Protein AF-A0A1E5UKX1-F1 (afdb_monomer_lite)

InterPro domains:
  IPR041118 Disease resistance, N-terminal [PF18052] (16-89)

Organism: NCBI:txid888268

Foldseek 3Di:
DVVVVVVVLVVLLVVLCVCLVPCPDPVNCVVCVVVVNNVVSVVVNVVSVVSNVVSCVVVVPVPPPVVVVVVVVVVVVVVVVVVVVVVVVD

Structure (mmCIF, N/CA/C/O backbone):
data_AF-A0A1E5UKX1-F1
#
_entry.id   AF-A0A1E5UKX1-F1
#
loop_
_atom_site.group_PDB
_atom_site.id
_atom_site.type_symbol
_atom_site.label_atom_id
_atom_site.label_alt_id
_atom_site.label_comp_id
_atom_site.label_asym_id
_atom_site.label_entity_id
_atom_site.label_seq_id
_atom_site.pdbx_PDB_ins_code
_atom_site.Cartn_x
_atom_site.Cartn_y
_atom_site.Cartn_z
_atom_site.occupancy
_atom_site.B_iso_or_equiv
_atom_site.auth_seq_id
_atom_site.auth_comp_id
_atom_site.auth_asym_id
_atom_site.auth_atom_id
_atom_site.pdbx_PDB_model_num
ATOM 1 N N . MET A 1 1 ? -5.378 7.291 22.820 1.00 52.75 1 MET A N 1
ATOM 2 C CA . MET A 1 1 ? -4.840 6.134 22.068 1.00 52.75 1 MET A CA 1
ATOM 3 C C . MET A 1 1 ? -5.630 5.823 20.791 1.00 52.75 1 MET A C 1
ATOM 5 O O . MET A 1 1 ? -5.013 5.715 19.744 1.00 52.75 1 MET A O 1
ATOM 9 N N . VAL A 1 2 ? -6.972 5.779 20.824 1.00 52.66 2 VAL A N 1
ATOM 10 C CA . VAL A 1 2 ? -7.832 5.466 19.652 1.00 52.66 2 VAL A CA 1
ATOM 11 C C . VAL A 1 2 ? -7.664 6.434 18.466 1.00 52.66 2 VAL A C 1
ATOM 13 O O . VAL A 1 2 ? -7.638 6.004 17.320 1.00 52.66 2 VAL A O 1
ATOM 16 N N . VAL A 1 3 ? -7.478 7.732 18.726 1.00 53.44 3 VAL A N 1
ATOM 17 C CA . VAL A 1 3 ? -7.332 8.755 17.669 1.00 53.44 3 VAL A CA 1
ATOM 18 C C . VAL A 1 3 ? -6.062 8.556 16.833 1.00 53.44 3 VAL A C 1
ATOM 20 O O . VAL A 1 3 ? -6.074 8.813 15.636 1.00 53.44 3 VAL A O 1
ATOM 23 N N . VAL A 1 4 ? -4.978 8.060 17.437 1.00 55.72 4 VAL A N 1
ATOM 24 C CA . VAL A 1 4 ? -3.707 7.845 16.726 1.00 55.72 4 VAL A CA 1
ATOM 25 C C . VAL A 1 4 ? -3.826 6.675 15.747 1.00 55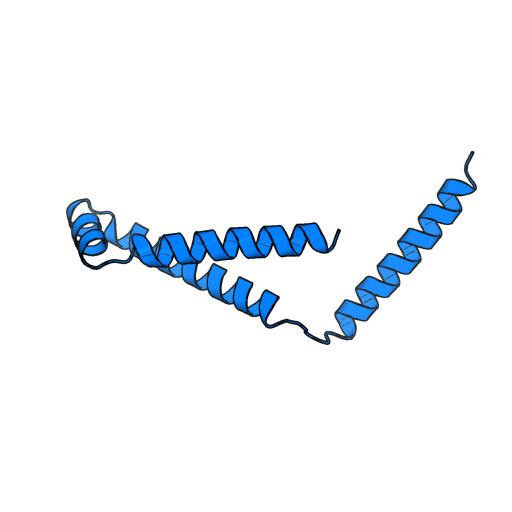.72 4 VAL A C 1
ATOM 27 O O . VAL A 1 4 ? -3.347 6.794 14.627 1.00 55.72 4 VAL A O 1
ATOM 30 N N . GLY A 1 5 ? -4.522 5.595 16.122 1.00 59.59 5 GLY A N 1
ATOM 31 C CA . GLY A 1 5 ? -4.766 4.453 15.229 1.00 59.59 5 GLY A CA 1
ATOM 32 C C . GLY A 1 5 ? -5.563 4.843 13.982 1.00 59.59 5 GLY A C 1
ATOM 33 O O . GLY A 1 5 ? -5.122 4.590 12.871 1.00 59.59 5 GLY A O 1
ATOM 34 N N . VAL A 1 6 ? -6.661 5.585 14.159 1.00 63.38 6 VAL A N 1
ATOM 35 C CA . VAL A 1 6 ? -7.516 6.037 13.044 1.00 63.38 6 VAL A CA 1
ATOM 36 C C . VAL A 1 6 ? -6.769 6.965 12.076 1.00 63.38 6 VAL A C 1
ATOM 38 O O . VAL A 1 6 ? -6.956 6.887 10.865 1.00 63.38 6 VAL A O 1
ATOM 41 N N . VAL A 1 7 ? -5.902 7.843 12.592 1.00 66.06 7 VAL A N 1
ATOM 42 C CA . VAL A 1 7 ? -5.091 8.743 11.751 1.00 66.06 7 VAL A CA 1
ATOM 43 C C . VAL A 1 7 ? -4.036 7.968 10.959 1.00 66.06 7 VAL A C 1
ATOM 45 O O . VAL A 1 7 ? -3.790 8.291 9.797 1.00 66.06 7 VAL A O 1
ATOM 48 N N . VAL A 1 8 ? -3.430 6.943 11.564 1.00 72.25 8 VAL A N 1
ATOM 49 C CA . VAL A 1 8 ? -2.459 6.071 10.890 1.00 72.25 8 VAL A CA 1
ATOM 50 C C . VAL A 1 8 ? -3.142 5.252 9.793 1.00 72.25 8 VAL A C 1
ATOM 52 O O . VAL A 1 8 ? -2.645 5.241 8.670 1.00 72.25 8 VAL A O 1
ATOM 55 N N . ASP A 1 9 ? -4.309 4.665 10.060 1.00 74.31 9 ASP A N 1
ATOM 56 C CA . ASP A 1 9 ? -5.066 3.890 9.068 1.00 74.31 9 ASP A CA 1
ATOM 57 C C . ASP A 1 9 ? -5.483 4.754 7.866 1.00 74.31 9 ASP A C 1
ATOM 59 O O . ASP A 1 9 ? -5.306 4.352 6.715 1.00 74.31 9 ASP A O 1
ATOM 63 N N . ALA A 1 10 ? -5.942 5.986 8.113 1.00 74.38 10 ALA A N 1
ATOM 64 C CA . ALA A 1 10 ? -6.297 6.935 7.057 1.00 74.38 10 ALA A CA 1
ATOM 65 C C . ALA A 1 10 ? -5.086 7.357 6.205 1.00 74.38 10 ALA A C 1
ATOM 67 O O . ALA A 1 10 ? -5.185 7.459 4.980 1.00 74.38 10 ALA A O 1
ATOM 68 N N . ALA A 1 11 ? -3.928 7.585 6.833 1.00 75.50 11 ALA A N 1
ATOM 69 C CA . ALA A 1 11 ? -2.692 7.906 6.122 1.00 75.50 11 ALA A CA 1
ATOM 70 C C . ALA A 1 11 ? -2.207 6.733 5.253 1.00 75.50 11 ALA A C 1
ATOM 72 O O . ALA A 1 11 ? -1.799 6.948 4.111 1.00 75.50 11 ALA A O 1
ATOM 73 N N . ILE A 1 12 ? -2.287 5.498 5.759 1.00 78.12 12 ILE A N 1
ATOM 74 C CA . ILE A 1 12 ? -1.937 4.297 4.989 1.00 78.12 12 ILE A CA 1
ATOM 75 C C . ILE A 1 12 ? -2.925 4.114 3.829 1.00 78.12 12 ILE A C 1
ATOM 77 O O . ILE A 1 12 ? -2.489 3.898 2.701 1.00 78.12 12 ILE A O 1
ATOM 81 N N . GLY A 1 13 ? -4.230 4.284 4.061 1.00 78.00 13 GLY A N 1
ATOM 82 C CA . GLY A 1 13 ? -5.250 4.209 3.011 1.00 78.00 13 GLY A CA 1
ATOM 83 C C . GLY A 1 13 ? -5.027 5.217 1.885 1.00 78.00 13 GLY A C 1
ATOM 84 O O . GLY A 1 13 ? -5.057 4.848 0.711 1.00 78.00 13 GLY A O 1
ATOM 85 N N . TRP A 1 14 ? -4.703 6.467 2.225 1.00 83.38 14 TRP A N 1
ATOM 86 C CA . TRP A 1 14 ? -4.358 7.489 1.234 1.00 83.38 14 TRP A CA 1
ATOM 87 C C . TRP A 1 14 ? -3.141 7.095 0.386 1.00 83.38 14 TRP A C 1
ATOM 89 O O . TRP A 1 14 ? -3.150 7.258 -0.836 1.00 83.38 14 TRP A O 1
ATOM 99 N N . LEU A 1 15 ? -2.090 6.564 1.016 1.00 84.19 15 LEU A N 1
ATOM 100 C CA . LEU A 1 15 ? -0.881 6.133 0.311 1.00 84.19 15 LEU A CA 1
ATOM 101 C C . LEU A 1 15 ? -1.152 4.944 -0.615 1.00 84.19 15 LEU A C 1
ATOM 103 O O . LEU A 1 15 ? -0.718 4.971 -1.764 1.00 84.19 15 LEU A O 1
ATOM 107 N N . VAL A 1 16 ? -1.903 3.943 -0.151 1.00 81.94 16 VAL A N 1
ATOM 108 C CA . VAL A 1 16 ? -2.279 2.764 -0.947 1.00 81.94 16 VAL A CA 1
ATOM 109 C C . VAL A 1 16 ? -3.082 3.178 -2.179 1.00 81.94 16 VAL A C 1
ATOM 111 O O . VAL A 1 16 ? -2.741 2.774 -3.290 1.00 81.94 16 VAL A O 1
ATOM 114 N N . GLN A 1 17 ? -4.082 4.051 -2.024 1.00 80.69 17 GLN A N 1
ATOM 115 C CA . GLN A 1 17 ? -4.860 4.558 -3.159 1.00 80.69 17 GLN A CA 1
ATOM 116 C C . GLN A 1 17 ? -4.017 5.399 -4.124 1.00 80.69 17 GLN A C 1
ATOM 118 O O . GLN A 1 17 ? -4.173 5.284 -5.340 1.00 80.69 17 GLN A O 1
ATOM 123 N N . GLY A 1 18 ? -3.097 6.218 -3.606 1.00 83.69 18 GLY A N 1
ATOM 124 C CA . GLY A 1 18 ? -2.174 6.999 -4.430 1.00 83.69 18 GLY A CA 1
ATOM 125 C C . GLY A 1 18 ? -1.232 6.118 -5.253 1.00 83.69 18 GLY A C 1
ATOM 126 O O . GLY A 1 18 ? -1.022 6.378 -6.439 1.00 83.69 18 GLY A O 1
ATOM 127 N N . ILE A 1 19 ? -0.703 5.053 -4.650 1.00 83.00 19 ILE A N 1
ATOM 128 C CA . ILE A 1 19 ? 0.150 4.071 -5.326 1.00 83.00 19 ILE A CA 1
ATOM 129 C C . ILE A 1 19 ? -0.659 3.320 -6.387 1.00 83.00 19 ILE A C 1
ATOM 131 O O . ILE A 1 19 ? -0.254 3.297 -7.550 1.00 83.00 19 ILE A O 1
ATOM 135 N N . LEU A 1 20 ? -1.831 2.788 -6.021 1.00 79.56 20 LEU A N 1
ATOM 136 C CA . LEU A 1 20 ? -2.680 2.030 -6.940 1.00 79.56 20 LEU A CA 1
ATOM 137 C C . LEU A 1 20 ? -3.122 2.869 -8.149 1.00 79.56 20 LEU A C 1
ATOM 139 O O . LEU A 1 20 ? -3.091 2.398 -9.282 1.00 79.56 20 LEU A O 1
ATOM 143 N N . GLY A 1 21 ? -3.483 4.133 -7.919 1.00 80.25 21 GLY A N 1
ATOM 144 C CA . GLY A 1 21 ? -3.947 5.038 -8.969 1.00 80.25 21 GLY A CA 1
ATOM 145 C C . GLY A 1 21 ? -2.852 5.594 -9.886 1.00 80.25 21 GLY A C 1
ATOM 146 O O . GLY A 1 21 ? -3.179 6.121 -10.948 1.00 80.25 21 GLY A O 1
ATOM 147 N N . SER A 1 22 ? -1.573 5.512 -9.501 1.00 79.50 22 SER A N 1
ATOM 148 C CA . SER A 1 22 ? -0.466 6.127 -10.255 1.00 79.50 22 SER A CA 1
ATOM 149 C C . SER A 1 22 ? 0.511 5.124 -10.868 1.00 79.50 22 SER A C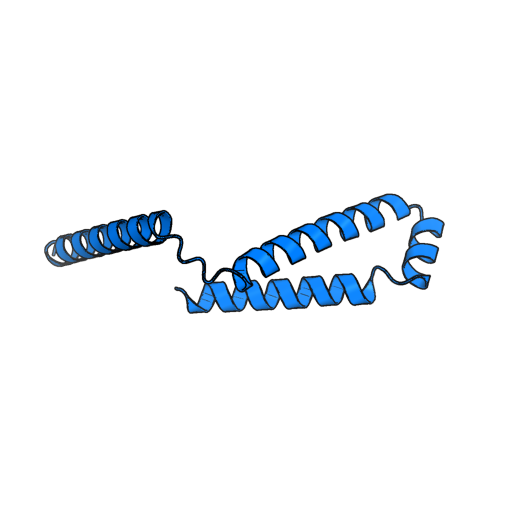 1
ATOM 151 O O . SER A 1 22 ? 0.997 5.364 -11.976 1.00 79.50 22 SER A O 1
ATOM 153 N N . LEU A 1 23 ? 0.793 4.008 -10.187 1.00 77.50 23 LEU A N 1
ATOM 154 C CA . LEU A 1 23 ? 1.802 3.041 -10.627 1.00 77.50 23 LEU A CA 1
ATOM 155 C C . LEU A 1 23 ? 1.248 1.960 -11.558 1.00 77.50 23 LEU A C 1
ATOM 157 O O . LEU A 1 23 ? 1.966 1.528 -12.450 1.00 77.50 23 LEU A O 1
ATOM 161 N N . PHE A 1 24 ? -0.014 1.553 -11.426 1.00 81.56 24 PHE A N 1
ATOM 162 C CA . PHE A 1 24 ? -0.594 0.474 -12.250 1.00 81.56 24 PHE A CA 1
ATOM 163 C C . PHE A 1 24 ? -1.420 1.047 -13.395 1.00 81.56 24 PHE A C 1
ATOM 165 O O . PHE A 1 24 ? -2.597 0.756 -13.597 1.00 81.56 24 PHE A O 1
ATOM 172 N N . THR A 1 25 ? -0.794 1.973 -14.115 1.00 88.06 25 THR A N 1
ATOM 173 C CA . THR A 1 25 ? -1.353 2.534 -15.340 1.00 88.06 25 THR A CA 1
ATOM 174 C C . THR A 1 25 ? -0.721 1.835 -16.535 1.00 88.06 25 THR A C 1
ATOM 176 O O . THR A 1 25 ? 0.465 1.509 -16.508 1.00 88.06 25 THR A O 1
ATOM 179 N N . ALA A 1 26 ? -1.473 1.670 -17.626 1.00 87.56 26 ALA A N 1
ATOM 180 C CA . ALA A 1 26 ? -0.967 1.007 -18.832 1.00 87.56 26 ALA A CA 1
ATOM 181 C C . ALA A 1 26 ? 0.390 1.560 -19.344 1.00 87.56 26 ALA A C 1
ATOM 183 O O . ALA A 1 26 ? 1.235 0.762 -19.753 1.00 87.56 26 ALA A O 1
ATOM 184 N N . PRO A 1 27 ? 0.669 2.884 -19.302 1.00 88.38 27 PRO A N 1
ATOM 185 C CA . PRO A 1 27 ? 1.995 3.405 -19.640 1.00 88.38 27 PRO A CA 1
ATOM 186 C C . PRO A 1 27 ? 3.105 2.946 -18.684 1.00 88.38 27 PRO A C 1
ATOM 188 O O . PRO A 1 27 ? 4.210 2.650 -19.134 1.00 88.38 27 PRO A O 1
ATOM 191 N N . MET A 1 28 ? 2.824 2.876 -17.382 1.00 85.44 28 MET A N 1
ATOM 192 C CA . MET A 1 28 ? 3.798 2.446 -16.378 1.00 85.44 28 MET A CA 1
ATOM 193 C C . MET A 1 28 ? 4.054 0.936 -16.459 1.00 85.44 28 MET A C 1
ATOM 195 O O . MET A 1 28 ? 5.199 0.509 -16.367 1.00 85.44 28 MET A O 1
ATOM 199 N N . GLU A 1 29 ? 3.021 0.132 -16.721 1.00 88.56 29 GLU A N 1
ATOM 200 C CA . GLU A 1 29 ? 3.152 -1.311 -16.966 1.00 88.56 29 GLU A CA 1
ATOM 201 C C . GLU A 1 29 ? 3.972 -1.611 -18.227 1.00 88.56 29 GLU A C 1
ATOM 203 O O . GLU A 1 29 ? 4.778 -2.544 -18.257 1.00 88.56 29 GLU A O 1
ATOM 208 N N . ALA A 1 30 ? 3.773 -0.824 -19.290 1.00 92.44 30 ALA A N 1
ATOM 209 C CA . ALA A 1 30 ? 4.575 -0.924 -20.503 1.00 92.44 30 ALA A CA 1
ATOM 210 C C . ALA A 1 30 ? 6.044 -0.590 -20.217 1.00 92.44 30 ALA A C 1
ATOM 212 O O . ALA A 1 30 ? 6.922 -1.387 -20.540 1.00 92.44 30 ALA A O 1
ATOM 213 N N . TRP A 1 31 ? 6.300 0.527 -19.530 1.00 94.19 31 TRP A N 1
ATOM 214 C CA . TRP A 1 31 ? 7.648 0.912 -19.119 1.00 94.19 31 TRP A CA 1
ATOM 215 C C . TRP A 1 31 ? 8.312 -0.143 -18.221 1.00 94.19 31 TRP A C 1
ATOM 217 O O . TRP A 1 31 ? 9.459 -0.509 -18.463 1.00 94.19 31 TRP A O 1
ATOM 227 N N . ALA A 1 32 ? 7.597 -0.681 -17.228 1.00 92.50 32 ALA A N 1
ATOM 228 C CA . ALA A 1 32 ? 8.111 -1.701 -16.316 1.00 92.50 32 ALA A CA 1
ATOM 229 C C . ALA A 1 32 ? 8.536 -2.970 -17.064 1.00 92.50 32 ALA A C 1
ATOM 231 O O . ALA A 1 32 ? 9.575 -3.554 -16.759 1.00 92.50 32 ALA A O 1
ATOM 232 N N . ARG A 1 33 ? 7.779 -3.369 -18.092 1.00 94.44 33 ARG A N 1
ATOM 233 C CA . ARG A 1 33 ? 8.154 -4.484 -18.969 1.00 94.44 33 ARG A CA 1
ATOM 234 C C . ARG A 1 33 ? 9.426 -4.191 -19.762 1.00 94.44 33 ARG A C 1
ATOM 236 O O . ARG A 1 33 ? 10.278 -5.071 -19.853 1.00 94.44 33 ARG A O 1
ATOM 243 N N . ASP A 1 34 ? 9.579 -2.972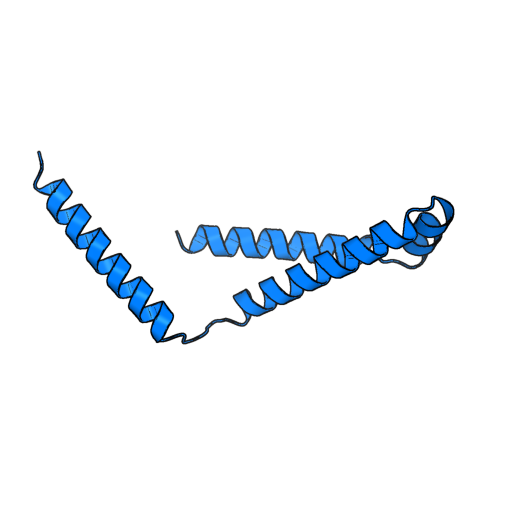 -20.273 1.00 94.75 34 ASP A N 1
ATOM 244 C CA . ASP A 1 34 ? 10.754 -2.567 -21.054 1.00 94.75 34 ASP A CA 1
ATOM 245 C C . ASP A 1 34 ? 12.047 -2.563 -20.224 1.00 94.75 34 ASP A C 1
ATOM 247 O O . ASP A 1 34 ? 13.118 -2.876 -20.745 1.00 94.75 34 ASP A O 1
ATOM 251 N N . VAL A 1 35 ? 11.958 -2.245 -18.927 1.00 96.44 35 VAL A N 1
ATOM 252 C CA . VAL A 1 35 ? 13.113 -2.241 -18.009 1.00 96.44 35 VAL A CA 1
ATOM 253 C C . VAL A 1 35 ? 13.273 -3.536 -17.202 1.00 96.44 35 VAL A C 1
ATOM 255 O O . VAL A 1 35 ? 14.177 -3.625 -16.374 1.00 96.44 35 VAL A O 1
ATOM 258 N N . GLY A 1 36 ? 12.433 -4.547 -17.448 1.00 95.62 36 GLY A N 1
ATOM 259 C CA . GLY A 1 36 ? 12.528 -5.863 -16.805 1.00 95.62 36 GLY A CA 1
ATOM 260 C C . GLY A 1 36 ? 11.987 -5.940 -15.373 1.00 95.62 36 GLY A C 1
ATOM 261 O O . GLY A 1 36 ? 12.330 -6.872 -14.659 1.00 95.62 36 GLY A O 1
ATOM 262 N N . LEU A 1 37 ? 11.138 -4.995 -14.965 1.00 95.81 37 LEU A N 1
ATOM 263 C CA . LEU A 1 37 ? 10.512 -4.901 -13.637 1.00 95.81 37 LEU A CA 1
ATOM 264 C C . LEU A 1 37 ? 9.045 -5.368 -13.618 1.00 95.81 37 LEU A C 1
ATOM 266 O O . LEU A 1 37 ? 8.301 -5.042 -12.698 1.00 95.81 37 LEU A O 1
ATOM 270 N N . ALA A 1 38 ? 8.583 -6.077 -14.650 1.00 92.19 38 ALA A N 1
ATOM 271 C CA . ALA A 1 38 ? 7.169 -6.442 -14.773 1.00 92.19 38 ALA A CA 1
ATOM 272 C C . ALA A 1 38 ? 6.660 -7.278 -13.582 1.00 92.19 38 ALA A C 1
ATOM 274 O O . ALA A 1 38 ? 5.605 -6.972 -13.037 1.00 92.19 38 ALA A O 1
ATOM 275 N N . GLU A 1 39 ? 7.429 -8.286 -13.161 1.00 93.81 39 GLU A N 1
ATOM 276 C CA . GLU A 1 39 ? 7.077 -9.153 -12.028 1.00 93.81 39 GLU A CA 1
ATOM 277 C C . GLU A 1 39 ? 7.104 -8.391 -10.695 1.00 93.81 39 GLU A C 1
ATOM 279 O O . GLU A 1 39 ? 6.211 -8.552 -9.867 1.00 93.81 39 GLU A O 1
ATOM 284 N N . ASP A 1 40 ? 8.084 -7.504 -10.499 1.00 93.19 40 ASP A N 1
ATOM 285 C CA . ASP A 1 40 ? 8.173 -6.675 -9.293 1.00 93.19 40 ASP A CA 1
ATOM 286 C C . ASP A 1 40 ? 6.969 -5.732 -9.159 1.00 93.19 40 ASP A C 1
ATOM 288 O O . ASP A 1 40 ? 6.436 -5.547 -8.063 1.00 93.19 40 ASP A O 1
ATOM 292 N N . VAL A 1 41 ? 6.514 -5.154 -10.276 1.00 89.31 41 VAL A N 1
ATOM 293 C CA . VAL A 1 41 ? 5.323 -4.295 -10.314 1.00 89.31 41 VAL A CA 1
ATOM 294 C C . VAL A 1 41 ? 4.053 -5.109 -10.054 1.00 89.31 41 VAL A C 1
ATOM 296 O O . VAL A 1 41 ? 3.227 -4.685 -9.251 1.00 89.31 41 VAL A O 1
ATOM 299 N N . GLU A 1 42 ? 3.907 -6.296 -10.644 1.00 90.19 42 GLU A N 1
ATOM 300 C CA . GLU A 1 42 ? 2.759 -7.184 -10.393 1.00 90.19 42 GLU A CA 1
ATOM 301 C C . GLU A 1 42 ? 2.684 -7.646 -8.923 1.00 90.19 42 GLU A C 1
ATOM 303 O O . GLU A 1 42 ? 1.612 -7.641 -8.303 1.00 90.19 42 GLU A O 1
ATOM 308 N N . ASN A 1 43 ? 3.832 -7.975 -8.324 1.00 93.00 43 ASN A N 1
ATOM 309 C CA . ASN A 1 43 ? 3.922 -8.306 -6.902 1.00 93.00 43 ASN A CA 1
ATOM 310 C C . ASN A 1 43 ? 3.551 -7.104 -6.025 1.00 93.00 43 ASN A C 1
ATOM 312 O O . ASN A 1 43 ? 2.775 -7.249 -5.080 1.00 93.00 43 ASN A O 1
ATOM 316 N N . LEU A 1 44 ? 4.045 -5.905 -6.353 1.00 91.00 44 LEU A N 1
ATOM 317 C CA . LEU A 1 44 ? 3.701 -4.686 -5.622 1.00 91.00 44 LEU A CA 1
ATOM 318 C C . LEU A 1 44 ? 2.197 -4.381 -5.691 1.00 91.00 44 LEU A C 1
ATOM 320 O O . LEU A 1 44 ? 1.617 -3.974 -4.685 1.00 91.00 44 LEU A O 1
ATOM 324 N N . GLU A 1 45 ? 1.551 -4.594 -6.840 1.00 87.12 45 GLU A N 1
ATOM 325 C CA . GLU A 1 45 ? 0.098 -4.433 -6.970 1.00 87.12 45 GLU A CA 1
ATOM 326 C C . GLU A 1 45 ? -0.653 -5.394 -6.046 1.00 87.12 45 GLU A C 1
ATOM 328 O O . GLU A 1 45 ? -1.570 -4.991 -5.324 1.00 87.12 45 GLU A O 1
ATOM 333 N N . SER A 1 46 ? -0.237 -6.660 -6.043 1.00 88.38 46 SER A N 1
ATOM 334 C CA . SER A 1 46 ? -0.840 -7.710 -5.222 1.00 88.38 46 SER A CA 1
ATOM 335 C C . SER A 1 46 ? -0.739 -7.385 -3.730 1.00 88.38 46 SER A C 1
ATOM 337 O O . SER A 1 46 ? -1.746 -7.434 -3.021 1.00 88.38 46 SER A O 1
ATOM 339 N N . GLU A 1 47 ? 0.438 -6.964 -3.263 1.00 92.88 47 GLU A N 1
ATOM 340 C CA . GLU A 1 47 ? 0.658 -6.521 -1.880 1.00 92.88 47 GLU A CA 1
ATOM 341 C C . GLU A 1 47 ? -0.197 -5.292 -1.530 1.00 92.88 47 GLU A C 1
ATOM 343 O O . GLU A 1 47 ? -0.861 -5.267 -0.493 1.00 92.88 47 GLU A O 1
ATOM 348 N N . MET A 1 48 ? -0.268 -4.285 -2.409 1.00 87.56 48 MET A N 1
ATOM 349 C CA . MET A 1 48 ? -1.094 -3.095 -2.164 1.00 87.56 48 MET A CA 1
ATOM 350 C C . MET A 1 48 ? -2.592 -3.423 -2.094 1.00 87.56 48 MET A C 1
ATOM 352 O O . MET A 1 48 ? -3.295 -2.870 -1.246 1.00 87.56 48 MET A O 1
ATOM 356 N N . ARG A 1 49 ? -3.088 -4.362 -2.910 1.00 84.81 49 ARG A N 1
ATOM 357 C CA . ARG A 1 49 ? -4.478 -4.852 -2.828 1.00 84.81 49 ARG A CA 1
ATOM 358 C C . ARG A 1 49 ? -4.747 -5.634 -1.539 1.00 84.81 49 ARG A C 1
ATOM 360 O O . ARG A 1 49 ? -5.853 -5.559 -1.002 1.00 84.81 49 ARG A O 1
ATOM 367 N N . ILE A 1 50 ? -3.758 -6.357 -1.007 1.00 85.50 50 ILE A N 1
ATOM 368 C CA . ILE A 1 50 ? -3.859 -7.004 0.311 1.00 85.50 50 ILE A CA 1
ATOM 369 C C . ILE A 1 50 ? -3.982 -5.944 1.411 1.00 85.50 50 ILE A C 1
ATOM 371 O O . ILE A 1 50 ? -4.863 -6.055 2.264 1.00 85.50 50 ILE A O 1
ATOM 375 N N . VAL A 1 51 ? -3.156 -4.894 1.378 1.00 84.00 51 VAL A N 1
ATOM 376 C CA . VAL A 1 51 ? -3.239 -3.792 2.352 1.00 84.00 51 VAL A CA 1
ATOM 377 C C . VAL A 1 51 ? -4.585 -3.067 2.250 1.00 84.00 51 VAL A C 1
ATOM 379 O O . VAL A 1 51 ? -5.213 -2.822 3.278 1.00 84.00 51 VAL A O 1
ATOM 382 N N . GLU A 1 52 ? -5.080 -2.794 1.039 1.00 78.69 52 GLU A N 1
ATOM 383 C CA . GLU A 1 52 ? -6.414 -2.215 0.820 1.00 78.69 52 GLU A CA 1
ATOM 384 C C . GLU A 1 52 ? -7.521 -3.093 1.429 1.00 78.69 52 GLU A C 1
ATOM 386 O O . GLU A 1 52 ? -8.402 -2.594 2.130 1.00 78.69 52 GLU A O 1
ATOM 391 N N . MET A 1 53 ? -7.450 -4.413 1.235 1.00 78.88 53 MET A N 1
ATOM 392 C CA . MET A 1 53 ? -8.396 -5.365 1.823 1.00 78.88 53 MET A CA 1
ATOM 393 C C . MET A 1 53 ? -8.339 -5.366 3.355 1.00 78.88 53 MET A C 1
ATOM 395 O O . MET A 1 53 ? -9.386 -5.402 4.005 1.00 78.88 53 MET A O 1
ATOM 399 N N . VAL A 1 54 ? -7.141 -5.325 3.945 1.00 82.81 54 VAL A N 1
ATOM 400 C CA . VAL A 1 54 ? -6.958 -5.262 5.402 1.00 82.81 54 VAL A CA 1
ATOM 401 C C . VAL A 1 54 ? -7.529 -3.961 5.957 1.00 82.81 54 VAL A C 1
ATOM 403 O O . VAL A 1 54 ? -8.272 -4.015 6.933 1.00 82.81 54 VAL A O 1
ATOM 406 N N . LEU A 1 55 ? -7.267 -2.821 5.314 1.00 74.81 55 LEU A N 1
ATOM 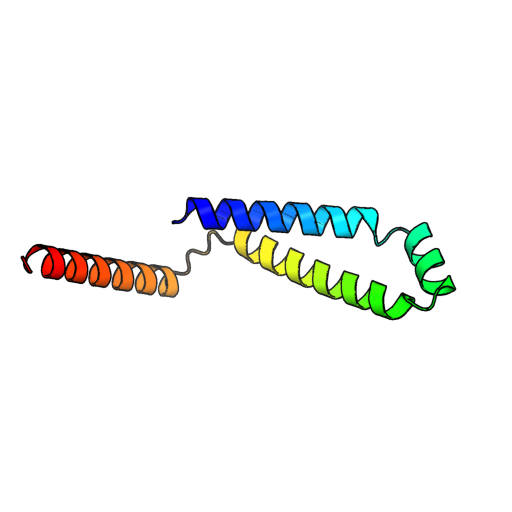407 C CA . LEU A 1 55 ? -7.821 -1.522 5.705 1.00 74.81 55 LEU A CA 1
ATOM 408 C C . LEU A 1 55 ? -9.346 -1.492 5.586 1.00 74.81 55 LEU A C 1
ATOM 410 O O . LEU A 1 55 ? -10.020 -1.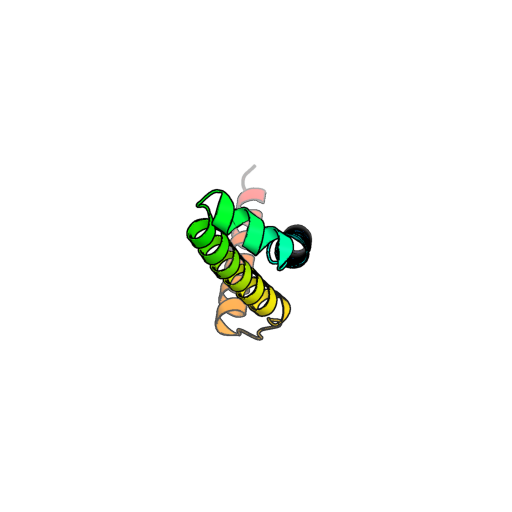106 6.535 1.00 74.81 55 LEU A O 1
ATOM 414 N N . ALA A 1 56 ? -9.919 -1.996 4.489 1.00 70.19 56 ALA A N 1
ATOM 415 C CA . ALA A 1 56 ? -11.370 -2.124 4.336 1.00 70.19 56 ALA A CA 1
ATOM 416 C C . ALA A 1 56 ? -11.976 -3.070 5.386 1.00 70.19 56 ALA A C 1
ATOM 418 O O . ALA A 1 56 ? -13.087 -2.857 5.870 1.00 70.19 56 ALA A O 1
ATOM 419 N N . ALA A 1 57 ? -11.233 -4.101 5.786 1.00 69.06 57 ALA A N 1
ATOM 420 C CA . ALA A 1 57 ? -11.579 -4.980 6.889 1.00 69.06 57 ALA A CA 1
ATOM 421 C C . ALA A 1 57 ? -11.217 -4.403 8.265 1.00 69.06 57 ALA A C 1
ATOM 423 O O . ALA A 1 57 ? -11.433 -5.098 9.241 1.00 69.06 57 ALA A O 1
ATOM 424 N N . VAL A 1 58 ? -10.678 -3.198 8.400 1.00 66.75 58 VAL A N 1
ATOM 425 C CA . VAL A 1 58 ? -10.532 -2.481 9.680 1.00 66.75 58 VAL A CA 1
ATOM 426 C C . VAL A 1 58 ? -11.588 -1.377 9.748 1.00 66.75 58 VAL A C 1
ATOM 428 O O . VAL A 1 58 ? -12.281 -1.235 10.752 1.00 66.75 58 VAL A O 1
ATOM 431 N N . GLU A 1 59 ? -11.828 -0.699 8.631 1.00 59.28 59 GLU A N 1
ATOM 432 C CA . GLU A 1 59 ? -12.816 0.366 8.480 1.00 59.28 59 GLU A CA 1
ATOM 433 C C . GLU A 1 59 ? -14.258 -0.171 8.394 1.00 59.28 59 GLU A C 1
ATOM 435 O O . GLU A 1 59 ? -15.174 0.359 9.023 1.00 59.28 59 GLU A O 1
ATOM 440 N N . GLY A 1 60 ? -14.463 -1.319 7.738 1.00 49.56 60 GLY A N 1
ATOM 441 C CA . GLY A 1 60 ? -15.718 -2.085 7.757 1.00 49.56 60 GLY A CA 1
ATOM 442 C C . GLY A 1 60 ? -15.991 -2.785 9.094 1.00 49.56 60 GLY A C 1
ATOM 443 O O . GLY A 1 60 ? -17.068 -3.347 9.309 1.00 49.56 60 GLY A O 1
ATOM 444 N N . ARG A 1 61 ? -15.031 -2.737 10.025 1.00 48.72 61 ARG A N 1
ATOM 445 C CA . ARG A 1 61 ? -15.102 -3.328 11.358 1.00 48.72 61 ARG A CA 1
ATOM 446 C C . ARG A 1 61 ? -15.365 -2.277 12.431 1.00 48.72 61 ARG A C 1
ATOM 448 O O . ARG A 1 61 ? -14.652 -2.165 13.420 1.00 48.72 61 ARG A O 1
ATOM 455 N N . ARG A 1 62 ? -16.593 -1.770 12.407 1.00 48.12 62 ARG A N 1
ATOM 456 C CA . ARG A 1 62 ? -17.405 -1.842 13.626 1.00 48.12 62 ARG A CA 1
ATOM 457 C C . ARG A 1 62 ? -17.793 -3.315 13.860 1.00 48.12 62 ARG A C 1
ATOM 459 O O . ARG A 1 62 ? -18.978 -3.637 13.822 1.00 48.12 62 ARG A O 1
ATOM 466 N N . ILE A 1 63 ? -16.831 -4.247 14.015 1.00 49.62 63 ILE A N 1
ATOM 467 C CA . ILE A 1 63 ? -17.213 -5.594 14.465 1.00 49.62 63 ILE A CA 1
ATOM 468 C C . ILE A 1 63 ? -17.592 -5.436 15.910 1.00 49.62 63 ILE A C 1
ATOM 470 O O . ILE A 1 63 ? -16.762 -5.108 16.753 1.00 49.62 63 ILE A O 1
ATOM 474 N N . ASP A 1 64 ? -18.843 -5.751 16.180 1.00 53.47 64 ASP A N 1
ATOM 475 C CA . ASP A 1 64 ? -19.288 -6.174 17.492 1.00 53.47 64 ASP A CA 1
ATOM 476 C C . ASP A 1 64 ? -18.627 -7.536 17.811 1.00 53.47 64 ASP A C 1
ATOM 478 O O . ASP A 1 64 ? -19.261 -8.592 17.817 1.00 53.47 64 ASP A O 1
ATOM 482 N N . ASN A 1 65 ? -17.291 -7.548 17.937 1.00 56.03 65 ASN A N 1
ATOM 483 C CA . ASN A 1 65 ? -16.509 -8.733 18.263 1.00 56.03 65 ASN A CA 1
ATOM 484 C C . ASN A 1 65 ? -16.556 -8.842 19.775 1.00 56.03 65 ASN A C 1
ATOM 486 O O . ASN A 1 65 ? -15.588 -8.537 20.460 1.00 56.03 65 ASN A O 1
ATOM 490 N N . LYS A 1 66 ? -17.725 -9.234 20.282 1.00 66.94 66 LYS A N 1
ATOM 491 C CA . LYS A 1 66 ? -17.997 -9.347 21.716 1.00 66.94 66 LYS A CA 1
ATOM 492 C C . LYS A 1 66 ? -16.893 -10.082 22.486 1.00 66.94 66 LYS A C 1
ATOM 494 O O . LYS A 1 66 ? -16.587 -9.628 23.585 1.00 66.94 66 LYS A O 1
ATOM 499 N N . PRO A 1 67 ? -16.273 -11.159 21.958 1.00 61.81 67 PRO A N 1
ATOM 500 C CA . PRO A 1 67 ? -15.093 -11.752 22.584 1.00 61.81 67 PRO A CA 1
ATOM 501 C C . PRO A 1 67 ? -13.916 -10.780 22.724 1.00 61.81 67 PRO A C 1
ATOM 503 O O . PRO A 1 67 ? -13.405 -10.616 23.823 1.00 61.81 67 PRO A O 1
ATOM 506 N N . LEU A 1 68 ? -13.518 -10.097 21.646 1.00 58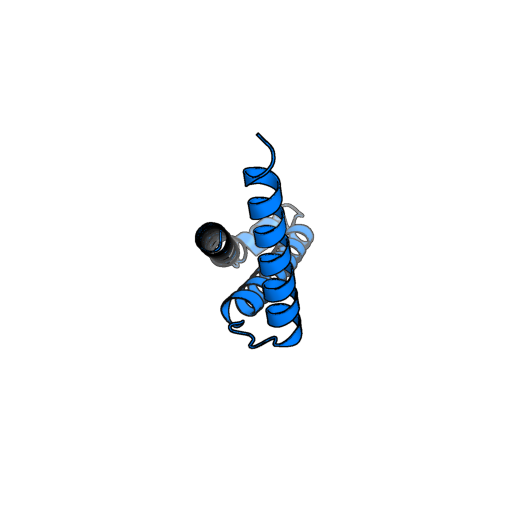.34 68 LEU A N 1
ATOM 507 C CA . LEU A 1 68 ? -12.403 -9.146 21.672 1.00 58.34 68 LEU A CA 1
ATOM 508 C C . LEU A 1 68 ? -12.717 -7.901 22.512 1.00 58.34 68 LEU A C 1
ATOM 510 O O . LEU A 1 68 ? -11.860 -7.438 23.252 1.00 58.34 68 LEU A O 1
ATOM 514 N N . THR A 1 69 ? -13.942 -7.378 22.430 1.00 69.00 69 THR A N 1
ATOM 515 C CA . THR A 1 69 ? -14.402 -6.255 23.257 1.00 69.00 69 THR A CA 1
ATOM 516 C C . THR A 1 69 ? -14.343 -6.609 24.737 1.00 69.00 69 THR A C 1
ATOM 518 O O . THR A 1 69 ? -13.832 -5.812 25.511 1.00 69.00 69 THR A O 1
ATOM 521 N N . ARG A 1 70 ? -14.776 -7.819 25.122 1.00 76.44 70 ARG A N 1
ATOM 522 C CA . ARG A 1 70 ? -14.618 -8.306 26.500 1.00 76.44 70 ARG A CA 1
ATOM 523 C C . ARG A 1 70 ? -13.155 -8.386 26.905 1.00 76.44 70 ARG A C 1
ATOM 525 O O . ARG A 1 70 ? -12.796 -7.802 27.909 1.00 76.44 70 ARG A O 1
ATOM 532 N N . SER A 1 71 ? -12.299 -9.006 26.090 1.00 70.19 71 SER A N 1
ATOM 533 C CA . SER A 1 71 ? -10.868 -9.087 26.407 1.00 70.19 71 SER A CA 1
ATOM 534 C C . SER A 1 71 ? -10.195 -7.714 26.534 1.00 70.19 71 SER A C 1
ATOM 536 O O . SER A 1 71 ? -9.247 -7.574 27.300 1.00 70.19 71 SER A O 1
ATOM 538 N N . LEU A 1 72 ? -10.665 -6.699 25.800 1.00 68.44 72 LEU A N 1
ATOM 539 C CA . LEU A 1 72 ? -10.171 -5.325 25.916 1.00 68.44 72 LEU A CA 1
ATOM 540 C C . LEU A 1 72 ? -10.727 -4.590 27.140 1.00 68.44 72 LEU A C 1
ATOM 542 O O . LEU A 1 72 ? -9.999 -3.795 27.728 1.00 68.44 72 LEU A O 1
ATOM 546 N N . ASP A 1 73 ? -11.978 -4.840 27.527 1.00 82.00 73 ASP A N 1
ATOM 547 C CA . ASP A 1 73 ? -12.539 -4.293 28.765 1.00 82.00 73 ASP A CA 1
ATOM 548 C C . ASP A 1 73 ? -11.875 -4.917 29.998 1.00 82.00 73 ASP A C 1
ATOM 550 O O . ASP A 1 73 ? -11.464 -4.169 30.880 1.00 82.00 73 ASP A O 1
ATOM 554 N N . ASP A 1 74 ? -11.653 -6.234 30.001 1.00 86.38 74 ASP A N 1
ATOM 555 C CA . ASP A 1 74 ? -10.944 -6.940 31.076 1.00 86.38 74 ASP A CA 1
ATOM 556 C C . ASP A 1 74 ? -9.505 -6.409 31.227 1.00 86.38 74 ASP A C 1
ATOM 558 O O . ASP A 1 74 ? -9.019 -6.175 32.331 1.00 86.38 74 ASP A O 1
ATOM 562 N N . LEU A 1 75 ? -8.809 -6.164 30.108 1.00 76.56 75 LEU A N 1
ATOM 563 C CA . LEU A 1 75 ? -7.462 -5.587 30.126 1.00 76.56 75 LEU A CA 1
ATOM 564 C C . LEU A 1 75 ? -7.458 -4.138 30.633 1.00 76.56 75 LEU A C 1
ATOM 566 O O . LEU A 1 75 ? -6.512 -3.724 31.298 1.00 76.56 75 LEU A O 1
ATOM 570 N N . LYS A 1 76 ? -8.494 -3.359 30.306 1.00 80.94 76 LYS A N 1
ATOM 571 C CA . LYS A 1 76 ? -8.638 -1.974 30.764 1.00 80.94 76 LYS A CA 1
ATOM 572 C C . LYS A 1 76 ? -8.885 -1.917 32.271 1.00 80.94 76 LYS A C 1
ATOM 574 O O . LYS A 1 76 ? -8.275 -1.085 32.927 1.00 80.94 76 LYS A O 1
ATOM 579 N N . GLU A 1 77 ? -9.728 -2.800 32.803 1.00 92.12 77 GLU A N 1
ATOM 580 C CA . GLU A 1 77 ? -9.965 -2.932 34.247 1.00 92.12 77 GLU A CA 1
ATOM 581 C C . GLU A 1 77 ? -8.662 -3.279 34.980 1.00 92.12 77 GLU A C 1
ATOM 583 O O . GLU A 1 77 ? -8.275 -2.575 35.904 1.00 92.12 77 GLU A O 1
ATOM 588 N N . LEU A 1 78 ? -7.894 -4.242 34.457 1.00 88.81 78 LEU A N 1
ATOM 589 C CA . LEU A 1 78 ? -6.606 -4.634 35.036 1.00 88.81 78 LEU A CA 1
ATOM 590 C C . LEU A 1 78 ? -5.562 -3.502 35.047 1.00 88.81 78 LEU A C 1
ATOM 592 O O . LEU A 1 78 ? -4.717 -3.437 35.937 1.00 88.81 78 LEU A O 1
ATOM 596 N N . LEU A 1 79 ? -5.578 -2.640 34.025 1.00 81.06 79 LEU A N 1
ATOM 597 C CA . LEU A 1 79 ? -4.685 -1.483 33.944 1.00 81.06 79 LEU A CA 1
ATOM 598 C C . LEU A 1 79 ? -5.097 -0.380 34.920 1.00 81.06 79 LEU A C 1
ATOM 600 O O . LEU A 1 79 ? -4.216 0.241 35.502 1.00 81.06 79 LEU A O 1
ATOM 604 N N . CYS A 1 80 ? -6.399 -0.165 35.119 1.00 83.44 80 CYS A N 1
ATOM 605 C CA . CYS A 1 80 ? -6.895 0.763 36.132 1.00 83.44 80 CYS A CA 1
ATOM 606 C C . CYS A 1 80 ? -6.564 0.272 37.547 1.00 83.44 80 CYS A C 1
ATOM 608 O O . CYS A 1 80 ? -6.051 1.050 38.339 1.00 83.44 80 CYS A O 1
ATOM 610 N N . ASP A 1 81 ? -6.735 -1.022 37.830 1.00 86.56 81 ASP A N 1
ATOM 611 C CA . ASP A 1 81 ? -6.340 -1.608 39.118 1.00 86.56 81 ASP A CA 1
ATOM 612 C C . ASP A 1 81 ? -4.831 -1.459 39.371 1.00 86.56 81 ASP A C 1
ATOM 614 O O . ASP A 1 81 ? -4.387 -1.234 40.496 1.00 86.56 81 ASP A O 1
ATOM 618 N N . ALA A 1 82 ? -4.015 -1.589 38.321 1.00 84.00 82 ALA A N 1
ATOM 619 C CA . ALA A 1 82 ? -2.575 -1.390 38.421 1.00 84.00 82 ALA A CA 1
ATOM 620 C C . ALA A 1 82 ? -2.198 0.086 38.642 1.00 84.00 82 ALA A C 1
ATOM 622 O O . ALA A 1 82 ? -1.234 0.350 39.355 1.00 84.00 82 ALA A O 1
ATOM 623 N N . GLU A 1 83 ? -2.937 1.025 38.047 1.00 77.56 83 GLU A N 1
ATOM 624 C CA . GLU A 1 83 ? -2.767 2.469 38.250 1.00 77.56 83 GLU A CA 1
ATOM 625 C C . GLU A 1 83 ? -3.143 2.866 39.686 1.00 77.56 83 GLU A C 1
ATOM 627 O O . GLU A 1 83 ? -2.346 3.522 40.348 1.00 77.56 83 GLU A O 1
ATOM 632 N N . ASP A 1 84 ? -4.248 2.341 40.223 1.00 82.12 84 ASP A N 1
ATOM 633 C CA . ASP A 1 84 ? -4.648 2.545 41.623 1.00 82.12 84 ASP A CA 1
ATOM 634 C C . ASP A 1 84 ? -3.584 2.011 42.607 1.00 82.12 84 ASP A C 1
ATOM 636 O O . ASP A 1 84 ? -3.226 2.679 43.577 1.00 82.12 84 ASP A O 1
ATOM 640 N N . VAL A 1 85 ? -3.013 0.829 42.336 1.00 78.12 85 VAL A N 1
ATOM 641 C CA . VAL A 1 85 ? -1.922 0.257 43.152 1.00 78.12 85 VAL A CA 1
ATOM 642 C C . VAL A 1 85 ? -0.621 1.059 43.018 1.00 78.12 85 VAL A C 1
ATOM 644 O O . VAL A 1 85 ? 0.162 1.123 43.967 1.00 78.12 85 VAL A O 1
ATOM 647 N N . MET A 1 86 ? -0.360 1.652 41.851 1.00 74.62 86 MET A N 1
ATOM 648 C CA . MET A 1 86 ? 0.789 2.534 41.640 1.00 74.62 86 MET A CA 1
ATOM 649 C C . MET A 1 86 ? 0.627 3.873 42.364 1.00 74.62 86 MET A C 1
ATOM 651 O O . MET A 1 86 ? 1.610 4.372 42.899 1.00 74.62 86 MET A O 1
ATOM 655 N N . ASP A 1 87 ? -0.585 4.421 42.423 1.00 76.50 87 ASP A N 1
ATOM 656 C CA . ASP A 1 87 ? -0.883 5.672 43.127 1.00 76.50 87 ASP A CA 1
ATOM 657 C C . ASP A 1 87 ? -0.866 5.506 44.662 1.00 76.50 87 ASP A C 1
ATOM 659 O O . ASP A 1 87 ? -0.630 6.470 45.392 1.00 76.50 87 ASP A O 1
ATOM 663 N N . GLU A 1 88 ? -1.059 4.285 45.172 1.00 74.88 88 GLU A N 1
ATOM 664 C CA . GLU A 1 88 ? -0.859 3.937 46.590 1.00 74.88 88 GLU A CA 1
ATOM 665 C C . GLU A 1 88 ? 0.612 3.681 46.962 1.00 74.88 88 GLU A C 1
ATOM 667 O O . GLU A 1 88 ? 0.945 3.563 48.148 1.00 74.88 88 GLU A O 1
ATOM 672 N N . LEU A 1 89 ? 1.501 3.611 45.968 1.00 64.31 89 LEU A N 1
ATOM 673 C CA . LEU A 1 89 ? 2.933 3.426 46.153 1.00 64.31 89 LEU A CA 1
ATOM 674 C C . LEU A 1 89 ? 3.668 4.769 45.997 1.00 64.31 89 LEU A C 1
ATOM 676 O O . LEU A 1 89 ? 4.174 5.092 44.926 1.00 64.31 89 LEU A O 1
ATOM 680 N N . ASP A 1 90 ? 3.718 5.528 47.093 1.00 59.00 90 ASP A N 1
ATOM 681 C CA . ASP A 1 90 ? 4.506 6.768 47.255 1.00 59.00 90 ASP A CA 1
ATOM 682 C C . ASP A 1 90 ? 6.028 6.535 47.072 1.00 59.00 90 ASP A C 1
ATOM 684 O O . ASP A 1 90 ? 6.568 5.560 47.659 1.00 59.00 90 ASP A O 1
#

Radius of gyration: 21.38 Å; chains: 1; bounding box: 32×20×68 Å

pLDDT: mean 77.61, std 13.0, range [48.12, 96.44]

Sequence (90 aa):
MVVVGVVVDAAIGWLVQGILGSLFTAPMEAWARDVGLAEDVENLESEMRIVEMVLAAVEGRRIDNKPLTRSLDDLKELLCDAEDVMDELD

Secondary structure (DSSP, 8-state):
-HHHHHHHHHHHHHHHHHHHHHHSSHHHHHHHHHTT-HHHHHHHHHHHHHHHHHHHHHHT-----HHHHHHHHHHHHHHHHHHHHHHT--